Protein AF-A0A7S3KHY2-F1 (afdb_monomer_lite)

Secondary structure (DSSP, 8-state):
--HHHHHHHHHHHHHHHHHHHHHHHHHHHHHHHHHHTTTSHHHHHHHHHHHHHHHHTHHHHHHHHHHHHH---HHHHHHHHHHHHHHHHHHHHHHHT-HHHHHHHHHHHHHHHHHHHHHHHHHHHHHHHHHHHHTTSS-S--

Organism: Euplotes crassus (NCBI:txid5936)

Structure (mmCIF, N/CA/C/O backbone):
data_AF-A0A7S3KHY2-F1
#
_entry.id   AF-A0A7S3KHY2-F1
#
loop_
_atom_site.group_PDB
_atom_site.id
_atom_site.type_symbol
_atom_site.label_atom_id
_atom_site.label_alt_id
_atom_site.label_comp_id
_atom_site.label_asym_id
_atom_site.label_entity_id
_atom_site.label_seq_id
_atom_site.pdbx_PDB_ins_code
_atom_site.Cartn_x
_atom_site.Cartn_y
_atom_site.Cartn_z
_atom_site.occupancy
_atom_site.B_iso_or_equiv
_atom_site.auth_seq_id
_atom_site.auth_comp_id
_atom_site.auth_asym_id
_atom_site.auth_atom_id
_atom_site.pdbx_PDB_model_num
ATOM 1 N N . PRO A 1 1 ? 14.110 -12.759 -29.705 1.00 47.38 1 PRO A N 1
ATOM 2 C CA . PRO A 1 1 ? 14.122 -11.562 -28.817 1.00 47.38 1 PRO A CA 1
ATOM 3 C C . PRO A 1 1 ? 12.769 -10.836 -28.683 1.00 47.38 1 PRO A C 1
ATOM 5 O O . PRO A 1 1 ? 12.572 -10.138 -27.695 1.00 47.38 1 PRO A O 1
ATOM 8 N N . ILE A 1 2 ? 11.852 -10.985 -29.649 1.00 43.69 2 ILE A N 1
ATOM 9 C CA . ILE A 1 2 ? 10.534 -10.320 -29.645 1.00 43.69 2 ILE A CA 1
ATOM 10 C C . ILE A 1 2 ? 9.536 -11.046 -28.719 1.00 43.69 2 ILE A C 1
ATOM 12 O O . ILE A 1 2 ? 8.766 -10.396 -28.022 1.00 43.69 2 ILE A O 1
ATOM 16 N N . GLU A 1 3 ? 9.630 -12.374 -28.626 1.00 40.50 3 GLU A N 1
ATOM 17 C CA . GLU A 1 3 ? 8.710 -13.231 -27.857 1.00 40.50 3 GLU A CA 1
ATOM 18 C C . GLU A 1 3 ? 8.792 -13.008 -26.331 1.00 40.50 3 GLU A C 1
ATOM 20 O O . GLU A 1 3 ? 7.773 -12.795 -25.684 1.00 40.50 3 GLU A O 1
ATOM 25 N N . LYS A 1 4 ? 10.004 -12.887 -25.761 1.00 51.22 4 LYS A N 1
ATOM 26 C CA . LYS A 1 4 ? 10.204 -12.603 -24.319 1.00 51.22 4 LYS A CA 1
ATOM 27 C C . LYS A 1 4 ? 9.573 -11.286 -23.848 1.00 51.22 4 LYS A C 1
ATOM 29 O O . LYS A 1 4 ? 9.141 -11.178 -22.707 1.00 51.22 4 LYS A O 1
ATOM 34 N N . LYS A 1 5 ? 9.493 -10.280 -24.727 1.00 50.66 5 LYS A N 1
ATOM 35 C CA . LYS A 1 5 ? 8.983 -8.946 -24.374 1.00 50.66 5 LYS A CA 1
ATOM 36 C C . LYS A 1 5 ? 7.470 -8.955 -24.095 1.00 50.66 5 LYS A C 1
ATOM 38 O O . LYS A 1 5 ? 6.993 -8.093 -23.361 1.00 50.66 5 LYS A O 1
ATOM 43 N N . GLY A 1 6 ? 6.728 -9.908 -24.672 1.00 56.06 6 GLY A N 1
ATOM 44 C CA . GLY A 1 6 ? 5.284 -10.073 -24.461 1.00 56.06 6 GLY 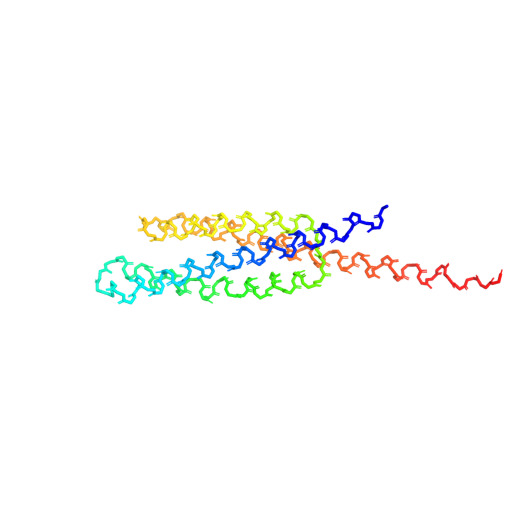A CA 1
ATOM 45 C C . GLY A 1 6 ? 4.934 -10.740 -23.126 1.00 56.06 6 GLY A C 1
ATOM 46 O O . GLY A 1 6 ? 3.994 -10.313 -22.446 1.00 56.06 6 GLY A O 1
ATOM 47 N N . ASP A 1 7 ? 5.730 -11.724 -22.711 1.00 62.28 7 ASP A N 1
ATOM 48 C CA . ASP A 1 7 ? 5.522 -12.449 -21.452 1.00 62.28 7 ASP A CA 1
ATOM 49 C C . ASP A 1 7 ? 5.851 -11.582 -20.232 1.00 62.28 7 ASP A C 1
ATOM 51 O O . ASP A 1 7 ? 5.041 -11.482 -19.303 1.00 62.28 7 ASP A O 1
ATOM 55 N N . ASP A 1 8 ? 6.971 -10.854 -20.273 1.00 65.81 8 ASP A N 1
ATOM 56 C CA . ASP A 1 8 ? 7.382 -9.935 -19.202 1.00 65.81 8 ASP A CA 1
ATOM 57 C C . ASP A 1 8 ? 6.364 -8.800 -19.010 1.00 65.81 8 ASP A C 1
ATOM 59 O O . ASP A 1 8 ? 6.039 -8.396 -17.886 1.00 65.81 8 ASP A O 1
ATOM 63 N N . ALA A 1 9 ? 5.796 -8.324 -20.123 1.00 67.19 9 ALA A N 1
ATOM 64 C CA . ALA A 1 9 ? 4.764 -7.301 -20.119 1.00 67.19 9 ALA A CA 1
ATOM 65 C C . ALA A 1 9 ? 3.485 -7.767 -19.412 1.00 67.19 9 ALA A C 1
ATOM 67 O O . ALA A 1 9 ? 2.875 -7.035 -18.627 1.00 67.19 9 ALA A O 1
ATOM 68 N N . THR A 1 10 ? 3.089 -9.007 -19.684 1.00 73.44 10 THR A N 1
ATOM 69 C CA . THR A 1 10 ? 1.900 -9.633 -19.109 1.00 73.44 10 THR A CA 1
ATOM 70 C C . THR A 1 10 ? 2.096 -9.934 -17.622 1.00 73.44 10 THR A C 1
ATOM 72 O O . THR A 1 10 ? 1.191 -9.689 -16.820 1.00 73.44 10 THR A O 1
ATOM 75 N N . ALA A 1 11 ? 3.285 -10.395 -17.228 1.00 73.44 11 ALA A N 1
ATOM 76 C CA . ALA A 1 11 ? 3.635 -10.650 -15.833 1.00 73.44 11 ALA A CA 1
ATOM 77 C C . ALA A 1 11 ? 3.601 -9.371 -14.978 1.00 73.44 11 ALA A C 1
ATOM 79 O O . ALA A 1 11 ? 2.976 -9.355 -13.914 1.00 73.44 11 ALA A O 1
ATOM 80 N N . ALA A 1 12 ? 4.187 -8.274 -15.468 1.00 72.81 12 ALA A N 1
ATOM 81 C CA . ALA A 1 12 ? 4.150 -6.977 -14.791 1.00 72.81 12 ALA A CA 1
ATOM 82 C C . ALA A 1 12 ? 2.714 -6.465 -14.607 1.00 72.81 12 ALA A C 1
ATOM 84 O O . ALA A 1 12 ? 2.347 -5.976 -13.536 1.00 72.81 12 ALA A O 1
ATOM 85 N N . LYS A 1 13 ? 1.862 -6.638 -15.626 1.00 73.62 13 LYS A N 1
ATOM 86 C CA . LYS A 1 13 ? 0.449 -6.268 -15.521 1.00 73.62 13 LYS A CA 1
ATOM 87 C C . LYS A 1 13 ? -0.270 -7.067 -14.431 1.00 73.62 13 LYS A C 1
ATOM 89 O O . LYS A 1 13 ? -0.953 -6.487 -13.588 1.00 73.62 13 LYS A O 1
ATOM 94 N N . ARG A 1 14 ? -0.069 -8.386 -14.397 1.00 81.38 14 ARG A N 1
ATOM 95 C CA . ARG A 1 14 ? -0.644 -9.252 -13.357 1.00 81.38 14 ARG A CA 1
ATOM 96 C C . ARG A 1 14 ? -0.209 -8.828 -11.955 1.00 81.38 14 ARG A C 1
ATOM 98 O O . ARG A 1 14 ? -1.056 -8.734 -11.076 1.00 81.38 14 ARG A O 1
ATOM 105 N N . ALA A 1 15 ? 1.070 -8.515 -11.753 1.00 80.88 15 ALA A N 1
ATOM 106 C CA . ALA A 1 15 ? 1.586 -8.091 -10.451 1.00 80.88 15 ALA A CA 1
ATOM 107 C C . ALA A 1 15 ? 0.890 -6.828 -9.917 1.00 80.88 15 ALA A C 1
ATOM 109 O O . ALA A 1 15 ? 0.514 -6.781 -8.748 1.00 80.88 15 ALA A O 1
ATOM 110 N N . ILE A 1 16 ? 0.652 -5.835 -10.778 1.00 78.88 16 ILE A N 1
ATOM 111 C CA . ILE A 1 16 ? -0.050 -4.605 -10.390 1.00 78.88 16 ILE A CA 1
ATOM 112 C C . ILE A 1 16 ? -1.497 -4.904 -9.995 1.00 78.88 16 ILE A C 1
ATOM 114 O O . ILE A 1 16 ? -1.946 -4.438 -8.953 1.00 78.88 16 ILE A O 1
ATOM 118 N N . ILE A 1 17 ? -2.212 -5.717 -10.781 1.00 82.88 17 ILE A N 1
ATOM 119 C CA . ILE A 1 17 ? -3.589 -6.126 -10.459 1.00 82.88 17 ILE A CA 1
ATOM 120 C C . ILE A 1 17 ? -3.633 -6.815 -9.094 1.00 82.88 17 ILE A C 1
ATOM 122 O O . ILE A 1 17 ? -4.471 -6.479 -8.261 1.00 82.88 17 ILE A O 1
ATOM 126 N N . VAL A 1 18 ? -2.707 -7.745 -8.853 1.00 86.69 18 VAL A N 1
ATOM 127 C CA . VAL A 1 18 ? -2.617 -8.488 -7.594 1.00 86.69 18 VAL A CA 1
ATOM 128 C C . VAL A 1 18 ? -2.371 -7.542 -6.419 1.00 86.69 18 VAL A C 1
ATOM 130 O O . VAL A 1 18 ? -3.088 -7.607 -5.423 1.00 86.69 18 VAL A O 1
ATOM 133 N N . VAL A 1 19 ? -1.414 -6.622 -6.535 1.00 85.50 19 VAL A N 1
ATOM 134 C CA . VAL A 1 19 ? -1.098 -5.664 -5.465 1.00 85.50 19 VAL A CA 1
ATOM 135 C C . VAL A 1 19 ? -2.283 -4.742 -5.176 1.00 85.50 19 VAL A C 1
ATOM 137 O O . VAL A 1 19 ? -2.663 -4.582 -4.014 1.00 85.50 19 VAL A O 1
ATOM 140 N N . THR A 1 20 ? -2.921 -4.205 -6.219 1.00 83.25 20 THR A N 1
ATOM 141 C CA . THR A 1 20 ? -4.126 -3.377 -6.091 1.00 83.25 20 THR A CA 1
ATOM 142 C C . THR A 1 20 ? -5.255 -4.124 -5.398 1.00 83.25 20 THR A C 1
ATOM 144 O O . THR A 1 20 ? -5.886 -3.594 -4.484 1.00 83.25 20 THR A O 1
ATOM 147 N N . PHE A 1 21 ? -5.476 -5.378 -5.785 1.00 88.50 21 PHE A N 1
ATOM 148 C CA . PHE A 1 21 ? -6.498 -6.225 -5.191 1.00 88.50 21 PHE A CA 1
ATOM 149 C C . PHE A 1 21 ? -6.244 -6.472 -3.698 1.00 88.50 21 PHE A C 1
ATOM 151 O O . PHE A 1 21 ? -7.151 -6.296 -2.886 1.00 88.50 21 PHE A O 1
ATOM 158 N N . PHE A 1 22 ? -5.013 -6.802 -3.301 1.00 90.19 22 PHE A N 1
ATOM 159 C CA . PHE A 1 22 ? -4.691 -7.035 -1.889 1.00 90.19 22 PHE A CA 1
ATOM 160 C C . PHE A 1 22 ? -4.832 -5.783 -1.025 1.00 90.19 22 PHE A C 1
ATOM 162 O O . PHE A 1 22 ? -5.377 -5.842 0.076 1.00 90.19 22 PHE A O 1
ATOM 169 N N . MET A 1 23 ? -4.387 -4.633 -1.518 1.00 87.81 23 MET A N 1
ATOM 170 C CA . MET A 1 23 ? -4.584 -3.367 -0.815 1.00 87.81 23 MET A CA 1
ATOM 171 C C . MET A 1 23 ? -6.066 -3.008 -0.674 1.00 87.81 23 MET A C 1
ATOM 173 O O . MET A 1 23 ? -6.475 -2.540 0.390 1.00 87.81 23 MET A O 1
ATOM 177 N N . PHE A 1 24 ? -6.872 -3.270 -1.710 1.00 88.44 24 PHE A N 1
ATOM 178 C CA . PHE A 1 24 ? -8.321 -3.110 -1.648 1.00 88.44 24 PHE A CA 1
ATOM 179 C C . PHE A 1 24 ? -8.941 -4.027 -0.587 1.00 88.44 24 PHE A C 1
ATOM 181 O O . PHE A 1 24 ? -9.724 -3.556 0.234 1.00 88.44 24 PHE A O 1
ATOM 188 N N . LEU A 1 25 ? -8.539 -5.302 -0.523 1.00 92.69 25 LEU A N 1
ATOM 189 C CA . LEU A 1 25 ? -9.002 -6.223 0.521 1.00 92.69 25 LEU A CA 1
ATOM 190 C C . LEU A 1 25 ? -8.666 -5.724 1.932 1.00 92.69 25 LEU A C 1
ATOM 192 O O . LEU A 1 25 ? -9.523 -5.762 2.813 1.00 92.69 25 LEU A O 1
ATOM 196 N N . ILE A 1 26 ? -7.451 -5.212 2.150 1.00 91.50 26 ILE A N 1
ATOM 197 C CA . ILE A 1 26 ? -7.043 -4.640 3.444 1.00 91.50 26 ILE A CA 1
ATOM 198 C C . ILE A 1 26 ? -7.901 -3.418 3.793 1.00 91.50 26 ILE A C 1
ATOM 200 O O . ILE A 1 26 ? -8.334 -3.271 4.938 1.00 91.50 26 ILE A O 1
ATOM 204 N N . TYR A 1 27 ? -8.175 -2.552 2.815 1.00 90.19 27 TYR A N 1
ATOM 205 C CA . TYR A 1 27 ? -9.040 -1.392 3.010 1.00 90.19 27 TYR A CA 1
ATOM 206 C C . TYR A 1 27 ? -10.470 -1.808 3.378 1.00 90.19 27 TYR A C 1
ATOM 208 O O . TYR A 1 27 ? -11.010 -1.326 4.373 1.00 90.19 27 TYR A O 1
ATOM 216 N N . VAL A 1 28 ? -11.065 -2.750 2.640 1.00 92.19 28 VAL A N 1
ATOM 217 C CA . VAL A 1 28 ? -12.411 -3.273 2.927 1.00 92.19 28 VAL A CA 1
ATOM 218 C C . VAL A 1 28 ? -12.463 -3.923 4.308 1.00 92.19 28 VAL A C 1
ATOM 220 O O . VAL A 1 28 ? -13.392 -3.661 5.070 1.00 92.19 28 VAL A O 1
ATOM 223 N N . ALA A 1 29 ? -11.450 -4.706 4.684 1.00 92.56 29 ALA A N 1
ATOM 224 C CA . ALA A 1 29 ? -11.363 -5.288 6.020 1.00 92.56 29 ALA A CA 1
ATOM 225 C C . ALA A 1 29 ? -11.343 -4.205 7.113 1.00 92.56 29 ALA A C 1
ATOM 227 O O . ALA A 1 29 ? -12.050 -4.326 8.115 1.00 92.56 29 ALA A O 1
ATOM 228 N N . ALA A 1 30 ? -10.597 -3.114 6.908 1.00 91.19 30 ALA A N 1
ATOM 229 C CA . ALA A 1 30 ? -10.591 -1.979 7.828 1.00 91.19 30 ALA A CA 1
ATOM 230 C C . ALA A 1 30 ? -11.952 -1.263 7.892 1.00 91.19 30 ALA A C 1
ATOM 232 O O . ALA A 1 30 ? -12.386 -0.906 8.986 1.00 91.19 30 ALA A O 1
ATOM 233 N N . VAL A 1 31 ? -12.654 -1.108 6.763 1.00 92.81 31 VAL A N 1
ATOM 234 C CA . VAL A 1 31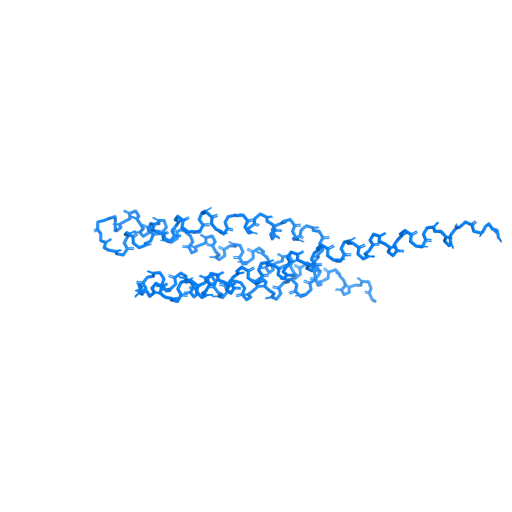 ? -14.017 -0.542 6.704 1.00 92.81 31 VAL A CA 1
ATOM 235 C C . VAL A 1 31 ? -14.990 -1.380 7.522 1.00 92.81 31 VAL A C 1
ATOM 237 O O . VAL A 1 31 ? -15.687 -0.853 8.391 1.00 92.81 31 VAL A O 1
ATOM 240 N N . VAL A 1 32 ? -15.006 -2.694 7.289 1.00 94.12 32 VAL A N 1
ATOM 241 C CA . VAL A 1 32 ? -15.868 -3.627 8.022 1.00 94.12 32 VAL A CA 1
ATOM 242 C C . VAL A 1 32 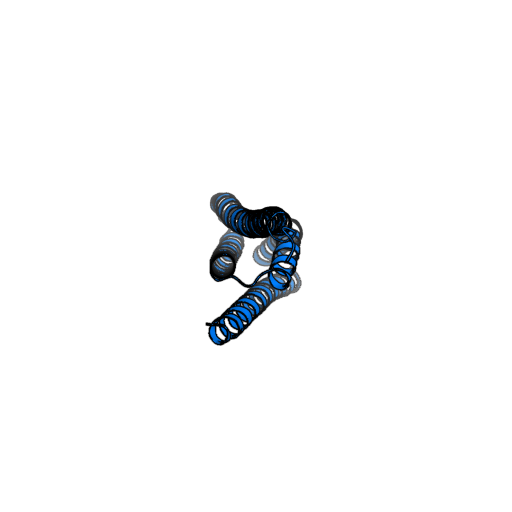? -15.553 -3.574 9.514 1.00 94.12 32 VAL A C 1
ATOM 244 O O . VAL A 1 32 ? -16.464 -3.469 10.335 1.00 94.12 32 VAL A O 1
ATOM 247 N N . LEU A 1 33 ? -14.271 -3.572 9.888 1.00 92.56 33 LEU A N 1
ATOM 248 C CA . LEU A 1 33 ? -13.866 -3.519 11.289 1.00 92.56 33 LEU A CA 1
ATOM 249 C C . LEU A 1 33 ? -14.248 -2.188 11.957 1.00 92.56 33 LEU A C 1
ATOM 251 O O . LEU A 1 33 ? -14.732 -2.189 13.088 1.00 92.56 33 LEU A O 1
ATOM 255 N N . ALA A 1 34 ? -14.085 -1.062 11.260 1.00 91.81 34 ALA A N 1
ATOM 256 C CA . ALA A 1 34 ? -14.507 0.250 11.741 1.00 91.81 34 ALA A CA 1
ATOM 257 C C . ALA A 1 34 ? -16.028 0.326 11.948 1.00 91.81 34 ALA A C 1
ATOM 259 O O . ALA A 1 34 ? -16.482 0.945 12.911 1.00 91.81 34 ALA A O 1
ATOM 260 N N . TYR A 1 35 ? -16.807 -0.326 11.082 1.00 93.56 35 TYR A N 1
ATOM 261 C CA . TYR A 1 35 ? -18.265 -0.365 11.175 1.00 93.56 35 TYR A CA 1
ATOM 262 C C . TYR A 1 35 ? -18.752 -1.273 12.314 1.00 93.56 35 TYR A C 1
ATOM 264 O O . TYR A 1 35 ? -19.493 -0.833 13.193 1.00 93.56 35 TYR A O 1
ATOM 272 N N . VAL A 1 36 ? -18.286 -2.527 12.350 1.00 94.88 36 VAL A N 1
ATOM 273 C CA . VAL A 1 36 ? -18.723 -3.537 13.331 1.00 94.88 36 VAL A CA 1
ATOM 274 C C . VAL A 1 36 ? -18.245 -3.197 14.745 1.00 94.88 36 VAL A C 1
ATOM 276 O O . VAL A 1 36 ? -18.946 -3.453 15.722 1.00 94.88 36 VAL A O 1
ATOM 279 N N . LYS A 1 37 ? -17.051 -2.609 14.883 1.00 92.25 37 LYS A N 1
ATOM 280 C CA . LYS A 1 37 ? -16.427 -2.299 16.179 1.00 92.25 37 LYS A CA 1
ATOM 281 C C . LYS A 1 37 ? -16.374 -0.796 16.464 1.00 92.25 37 LYS A C 1
ATOM 283 O O . LYS A 1 37 ? -15.441 -0.346 17.124 1.00 92.25 37 LYS A O 1
ATOM 288 N N . LYS A 1 38 ? -17.378 -0.032 16.015 1.00 86.12 38 LYS A N 1
ATOM 289 C CA . LYS A 1 38 ? -17.434 1.445 16.087 1.00 86.12 38 LYS A CA 1
ATOM 290 C C . LYS A 1 38 ? -17.069 2.060 17.449 1.00 86.12 38 LYS A C 1
ATOM 292 O O . LYS A 1 38 ? -16.436 3.111 17.489 1.00 86.12 38 LYS A O 1
ATOM 297 N N . GLU A 1 39 ? -17.440 1.408 18.549 1.00 87.50 39 GLU A N 1
ATOM 298 C CA . GLU A 1 39 ? -17.237 1.929 19.912 1.00 87.50 39 GLU A CA 1
ATOM 299 C C . GLU A 1 39 ? -15.922 1.450 20.535 1.00 87.50 39 GLU A C 1
ATOM 301 O O . GLU A 1 39 ? -15.360 2.103 21.414 1.00 87.50 39 GLU A O 1
ATOM 306 N N . ALA A 1 40 ? -15.388 0.330 20.043 1.00 90.69 40 ALA A N 1
ATOM 307 C CA . ALA A 1 40 ? -14.143 -0.226 20.537 1.00 90.69 40 ALA A CA 1
ATOM 308 C C . ALA A 1 40 ? -12.939 0.551 19.991 1.00 90.69 40 ALA A C 1
ATOM 310 O O . ALA A 1 40 ? -12.927 1.022 18.850 1.00 90.69 40 ALA A O 1
ATOM 311 N N . GLU A 1 41 ? -11.863 0.600 20.777 1.00 88.38 41 GLU A N 1
ATOM 312 C CA . GLU A 1 41 ? -10.606 1.248 20.380 1.00 88.38 41 GLU A CA 1
ATOM 313 C C . GLU A 1 41 ? -10.065 0.727 19.043 1.00 88.38 41 GLU A C 1
ATOM 315 O O . GLU A 1 41 ? -9.528 1.493 18.241 1.00 88.38 41 GLU A O 1
ATOM 320 N N . ILE A 1 42 ? -10.265 -0.560 18.754 1.00 88.31 42 ILE A N 1
ATOM 321 C CA . ILE A 1 42 ? -9.833 -1.160 17.492 1.00 88.31 42 ILE A CA 1
ATOM 322 C C . ILE A 1 42 ? -10.600 -0.602 16.280 1.00 88.31 42 ILE A C 1
ATOM 324 O O . ILE A 1 42 ? -9.992 -0.365 15.238 1.00 88.31 42 ILE A O 1
ATOM 328 N N . GLY A 1 43 ? -11.897 -0.299 16.419 1.00 88.56 43 GLY A N 1
ATOM 329 C CA . GLY A 1 43 ? -12.689 0.328 15.357 1.00 88.56 43 GLY A CA 1
ATOM 330 C C . GLY A 1 43 ? -12.308 1.791 15.145 1.00 88.56 43 GLY A C 1
ATOM 331 O O . GLY A 1 43 ? -12.182 2.239 14.006 1.00 88.56 43 GLY A O 1
ATOM 332 N N . LYS A 1 44 ? -11.995 2.525 16.223 1.00 89.94 44 LYS A N 1
ATOM 333 C CA . LYS A 1 44 ? -11.435 3.887 16.125 1.00 89.94 44 LYS A CA 1
ATOM 334 C C . LYS A 1 44 ? -10.072 3.898 15.421 1.00 89.94 44 LYS A C 1
ATOM 336 O O . LYS A 1 44 ? -9.770 4.834 14.680 1.00 89.94 44 LYS A O 1
ATOM 341 N N . ARG A 1 45 ? -9.230 2.881 15.648 1.00 89.88 45 ARG A N 1
ATOM 342 C CA . ARG A 1 45 ? -7.946 2.710 14.938 1.00 89.88 45 ARG A CA 1
ATOM 343 C C . ARG A 1 45 ? -8.162 2.395 13.461 1.00 89.88 45 ARG A C 1
ATOM 345 O O . ARG A 1 45 ? -7.551 3.055 12.628 1.00 89.88 45 ARG A O 1
ATOM 352 N N . ALA A 1 46 ? -9.076 1.482 13.138 1.00 90.69 46 ALA A N 1
ATOM 353 C CA . ALA A 1 46 ? -9.429 1.175 11.754 1.00 90.69 46 ALA A CA 1
ATOM 354 C C . ALA A 1 46 ? -9.952 2.407 11.003 1.00 90.69 46 ALA A C 1
ATOM 356 O O . ALA A 1 46 ? -9.504 2.679 9.895 1.00 90.69 46 ALA A O 1
ATOM 357 N N . LYS A 1 47 ? -10.810 3.220 11.634 1.00 90.50 47 LYS A N 1
ATOM 358 C CA . LYS A 1 47 ? -11.299 4.477 11.046 1.00 90.50 47 LYS A CA 1
ATOM 359 C C . LYS A 1 47 ? -10.168 5.474 10.762 1.00 90.50 47 LYS A C 1
ATOM 361 O O . LYS A 1 47 ? -10.164 6.120 9.719 1.00 90.50 47 LYS A O 1
ATOM 366 N N . ARG A 1 48 ? -9.186 5.588 11.666 1.00 89.44 48 ARG A N 1
ATOM 367 C CA . ARG A 1 48 ? -7.991 6.422 11.444 1.00 89.44 48 ARG A CA 1
ATOM 368 C C . ARG A 1 48 ? -7.133 5.899 10.293 1.00 89.44 48 ARG A C 1
ATOM 370 O O . ARG A 1 48 ? -6.727 6.695 9.457 1.00 89.44 48 ARG A O 1
ATOM 377 N N . PHE A 1 49 ? -6.916 4.587 10.227 1.00 90.94 49 PHE A N 1
ATOM 378 C CA . PHE A 1 49 ? -6.208 3.952 9.117 1.00 90.94 49 PHE A CA 1
ATOM 379 C C . PHE A 1 49 ? -6.919 4.191 7.777 1.00 90.94 49 PHE A C 1
ATOM 381 O O . PHE A 1 49 ? -6.277 4.595 6.818 1.00 90.94 49 PHE A O 1
ATOM 388 N N . MET A 1 50 ? -8.246 4.033 7.714 1.00 90.75 50 MET A N 1
ATOM 389 C CA . MET A 1 50 ? -9.021 4.310 6.497 1.00 90.75 50 MET A CA 1
ATOM 390 C C . MET A 1 50 ? -8.830 5.739 5.993 1.00 90.75 50 MET A C 1
ATOM 392 O O . MET A 1 50 ? -8.646 5.941 4.795 1.00 90.75 50 MET A O 1
ATOM 396 N N . ASN A 1 51 ? -8.877 6.721 6.898 1.00 88.31 51 ASN A N 1
ATOM 397 C CA . ASN A 1 51 ? -8.628 8.111 6.536 1.00 88.31 51 ASN A CA 1
ATOM 398 C C . ASN A 1 51 ? -7.197 8.282 6.016 1.00 88.31 51 ASN A C 1
ATOM 400 O O . ASN A 1 51 ? -7.003 8.910 4.981 1.00 88.31 51 ASN A O 1
ATOM 404 N N . ASP A 1 52 ? -6.207 7.691 6.688 1.00 87.00 52 ASP A N 1
ATOM 405 C CA . ASP A 1 52 ? -4.809 7.757 6.258 1.00 87.00 52 ASP A CA 1
ATOM 406 C C . ASP A 1 52 ? -4.623 7.233 4.826 1.00 87.00 52 ASP A C 1
ATOM 408 O O . ASP A 1 52 ? -4.080 7.934 3.974 1.00 87.00 52 ASP A O 1
ATOM 412 N N . VAL A 1 53 ? -5.190 6.060 4.531 1.00 87.00 53 VAL A N 1
ATOM 413 C CA . VAL A 1 53 ? -5.172 5.442 3.197 1.00 87.00 53 VAL A CA 1
ATOM 414 C C . VAL A 1 53 ? -5.890 6.318 2.165 1.00 87.00 53 VAL A C 1
ATOM 416 O O . VAL A 1 53 ? -5.361 6.544 1.076 1.00 87.00 53 VAL A O 1
ATOM 419 N N . ALA A 1 54 ? -7.068 6.854 2.497 1.00 81.56 54 ALA A N 1
ATOM 420 C CA . ALA A 1 54 ? -7.854 7.680 1.579 1.00 81.56 54 ALA A CA 1
ATOM 421 C C . ALA A 1 54 ? -7.138 8.984 1.190 1.00 81.56 54 ALA A C 1
ATOM 423 O O . ALA A 1 54 ? -7.201 9.395 0.034 1.00 81.56 54 ALA A O 1
ATOM 424 N N . TYR A 1 55 ? -6.433 9.620 2.129 1.00 77.25 55 TYR A N 1
ATOM 425 C CA . TYR A 1 55 ? -5.709 10.862 1.852 1.00 77.25 55 TYR A CA 1
ATOM 426 C C . TYR A 1 55 ? -4.324 10.631 1.239 1.00 77.25 55 TYR A C 1
ATOM 428 O O . TYR A 1 55 ? -3.881 11.446 0.433 1.00 77.25 55 TYR A O 1
ATOM 436 N N . ARG A 1 56 ? -3.621 9.556 1.619 1.00 75.00 56 ARG A N 1
ATOM 437 C CA . ARG A 1 56 ? -2.192 9.384 1.296 1.00 75.00 56 ARG A CA 1
ATOM 438 C C . ARG A 1 56 ? -1.919 8.352 0.209 1.00 75.00 56 ARG A C 1
ATOM 440 O O . ARG A 1 56 ? -1.004 8.547 -0.584 1.00 75.00 56 ARG A O 1
ATOM 447 N N . ASP A 1 57 ? -2.712 7.287 0.133 1.00 74.56 57 ASP A N 1
ATOM 448 C CA . ASP A 1 57 ? -2.451 6.164 -0.777 1.00 74.56 57 ASP A CA 1
ATOM 449 C C . ASP A 1 57 ? -3.367 6.157 -2.011 1.00 74.56 57 ASP A C 1
ATOM 451 O O . ASP A 1 57 ? -3.025 5.560 -3.031 1.00 74.56 57 ASP A O 1
ATOM 455 N N . LEU A 1 58 ? -4.500 6.866 -1.977 1.00 67.44 58 LEU A N 1
ATOM 456 C CA . LEU A 1 58 ? -5.425 6.952 -3.116 1.00 67.44 58 LEU A CA 1
ATOM 457 C C . LEU A 1 58 ? -4.786 7.655 -4.329 1.00 67.44 58 LEU A C 1
ATOM 459 O O . LEU A 1 58 ? -4.947 7.227 -5.472 1.00 67.44 58 LEU A O 1
ATOM 463 N N . PHE A 1 59 ? -3.988 8.694 -4.069 1.00 64.00 59 PHE A N 1
ATOM 464 C CA . PHE A 1 59 ? -3.205 9.387 -5.095 1.00 64.00 59 PHE A CA 1
ATOM 465 C C . PHE A 1 59 ? -2.118 8.476 -5.685 1.00 64.00 59 PHE A C 1
ATOM 467 O O . PHE A 1 59 ? -1.909 8.456 -6.897 1.00 64.00 59 PHE A O 1
ATOM 474 N N . PHE A 1 60 ? -1.471 7.663 -4.847 1.00 66.19 60 PHE A N 1
ATOM 475 C CA . PHE A 1 60 ? -0.473 6.692 -5.291 1.00 66.19 60 PHE A CA 1
ATOM 476 C C . PHE A 1 60 ? -1.072 5.628 -6.215 1.00 66.19 60 PHE A C 1
ATOM 478 O O . PHE A 1 60 ? -0.507 5.320 -7.265 1.00 66.19 60 PHE A O 1
ATOM 485 N N . PHE A 1 61 ? -2.251 5.123 -5.861 1.00 65.00 61 PHE A N 1
ATOM 486 C CA . PHE A 1 61 ? -2.969 4.127 -6.645 1.00 65.00 61 PHE A CA 1
ATOM 487 C C . PHE A 1 61 ? -3.234 4.555 -8.081 1.00 65.00 61 PHE A C 1
ATOM 489 O O . PHE A 1 61 ? -3.055 3.779 -9.023 1.00 65.00 61 PHE A O 1
ATOM 496 N N . MET A 1 62 ? -3.634 5.810 -8.247 1.00 66.69 62 MET A N 1
ATOM 497 C CA . MET A 1 62 ? -3.900 6.400 -9.549 1.00 66.69 62 MET A CA 1
ATOM 498 C C . MET A 1 62 ? -2.617 6.508 -10.388 1.00 66.69 62 MET A C 1
ATOM 500 O O . MET A 1 62 ? -2.612 6.096 -11.547 1.00 66.69 62 MET A O 1
ATOM 504 N N . PHE A 1 63 ? -1.500 6.952 -9.801 1.00 65.75 63 PHE A N 1
ATOM 505 C CA . PHE A 1 63 ? -0.214 7.040 -10.507 1.00 65.75 63 PHE A CA 1
ATOM 506 C C . PHE A 1 63 ? 0.364 5.672 -10.892 1.00 65.75 63 PHE A C 1
ATOM 508 O O . PHE A 1 63 ? 0.856 5.507 -12.010 1.00 65.75 63 PHE A O 1
ATOM 515 N N . VAL A 1 64 ? 0.257 4.668 -10.020 1.00 64.19 64 VAL A N 1
ATOM 516 C CA . VAL A 1 64 ? 0.665 3.286 -10.331 1.00 64.19 64 VAL A CA 1
ATOM 517 C C . VAL A 1 64 ? -0.207 2.671 -11.426 1.00 64.19 64 VAL A C 1
ATOM 519 O O . VAL A 1 64 ? 0.290 1.960 -12.299 1.00 64.19 64 VAL A O 1
ATOM 522 N N . SER A 1 65 ? -1.502 2.977 -11.435 1.00 62.72 65 SER A N 1
ATOM 523 C CA . SER A 1 65 ? -2.412 2.509 -12.486 1.00 62.72 65 SER A CA 1
ATOM 524 C C . SER A 1 65 ? -2.107 3.158 -13.842 1.00 62.72 65 SER A C 1
ATOM 526 O O . SER A 1 65 ? -2.211 2.506 -14.876 1.00 62.72 65 SER A O 1
ATOM 528 N N . ILE A 1 66 ? -1.645 4.412 -13.860 1.00 63.06 66 ILE A N 1
ATOM 529 C CA . ILE A 1 66 ? -1.157 5.068 -15.084 1.00 63.06 66 ILE A CA 1
ATOM 530 C C . ILE A 1 66 ? 0.178 4.445 -15.539 1.00 63.06 66 ILE A C 1
ATOM 532 O O . ILE A 1 66 ? 0.378 4.205 -16.733 1.00 63.06 66 ILE A O 1
ATOM 536 N N . ALA A 1 67 ? 1.065 4.098 -14.600 1.00 57.03 67 ALA A N 1
ATOM 537 C CA . ALA A 1 67 ? 2.320 3.392 -14.874 1.00 57.03 67 ALA A CA 1
ATOM 538 C C . ALA A 1 67 ? 2.111 2.043 -15.583 1.00 57.03 67 ALA A C 1
ATOM 540 O O . ALA A 1 67 ? 2.826 1.712 -16.530 1.00 57.03 67 ALA A O 1
ATOM 541 N N . HIS A 1 68 ? 1.093 1.297 -15.148 1.00 55.78 68 HIS A N 1
ATOM 542 C CA . HIS A 1 68 ? 0.681 -0.000 -15.690 1.00 55.78 68 HIS A CA 1
ATOM 543 C C . HIS A 1 68 ? 0.3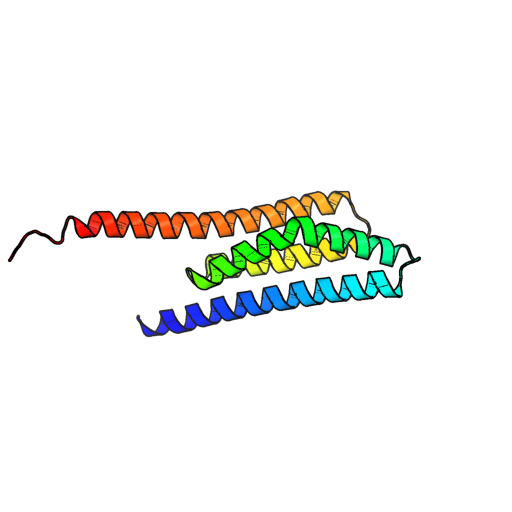38 0.035 -17.186 1.00 55.78 68 HIS A C 1
ATOM 545 O O . HIS A 1 68 ? 0.564 -0.937 -17.910 1.00 55.78 68 HIS A O 1
ATOM 551 N N . ILE A 1 69 ? -0.215 1.155 -17.651 1.00 57.84 69 ILE A N 1
ATOM 552 C CA . ILE A 1 69 ? -0.618 1.348 -19.047 1.00 57.84 69 ILE A CA 1
ATOM 553 C C . ILE A 1 69 ? 0.593 1.740 -19.902 1.00 57.84 69 ILE A C 1
ATOM 555 O O . ILE A 1 69 ? 0.667 1.389 -21.078 1.00 57.84 69 ILE A O 1
ATOM 559 N N . ALA A 1 70 ? 1.553 2.459 -19.315 1.00 59.53 70 ALA A N 1
ATOM 560 C CA . ALA A 1 70 ? 2.602 3.131 -20.060 1.00 59.53 70 ALA A CA 1
ATOM 561 C C . ALA A 1 70 ? 3.794 2.234 -20.420 1.00 59.53 70 ALA A C 1
ATOM 563 O O . ALA A 1 70 ? 4.217 2.281 -21.575 1.00 59.53 70 ALA A O 1
ATOM 564 N N . VAL A 1 71 ? 4.363 1.471 -19.472 1.00 58.03 71 VAL A N 1
ATOM 565 C CA . VAL A 1 71 ? 5.538 0.615 -19.732 1.00 58.03 71 VAL A CA 1
ATOM 566 C C . VAL A 1 71 ? 5.642 -0.515 -18.693 1.00 58.03 71 VAL A C 1
ATOM 568 O O . VAL A 1 71 ? 5.951 -0.253 -17.529 1.00 58.03 71 VAL A O 1
ATOM 571 N N . PRO A 1 72 ? 5.459 -1.789 -19.070 1.00 58.06 72 PRO A N 1
ATOM 572 C CA . PRO A 1 72 ? 5.671 -2.886 -18.142 1.00 58.06 72 PRO A CA 1
ATOM 573 C C . PRO A 1 72 ? 7.166 -3.232 -18.072 1.00 58.06 72 PRO A C 1
ATOM 575 O O . PRO A 1 72 ? 7.704 -3.926 -18.933 1.00 58.06 72 PRO A O 1
ATOM 578 N N . LYS A 1 73 ? 7.854 -2.715 -17.050 1.00 66.56 73 LYS A N 1
ATOM 579 C CA . LYS A 1 73 ? 9.248 -3.065 -16.733 1.00 66.56 73 LYS A CA 1
ATOM 580 C C . LYS A 1 73 ? 9.331 -3.841 -15.418 1.00 66.56 73 LYS A C 1
ATOM 582 O O . LYS A 1 73 ? 8.523 -3.650 -14.504 1.00 66.56 73 LYS A O 1
ATOM 587 N N . ALA A 1 74 ? 10.358 -4.681 -15.299 1.00 70.81 74 ALA A N 1
ATOM 588 C CA . ALA A 1 74 ? 10.598 -5.490 -14.105 1.00 70.81 74 ALA A CA 1
ATOM 589 C C . ALA A 1 74 ? 10.865 -4.636 -12.849 1.00 70.81 74 ALA A C 1
ATOM 591 O O . ALA A 1 74 ? 10.341 -4.936 -11.780 1.00 70.81 74 ALA A O 1
ATOM 592 N N . PHE A 1 75 ? 11.617 -3.536 -12.970 1.00 75.00 75 PHE A N 1
ATOM 593 C CA . PHE A 1 75 ? 12.003 -2.718 -11.814 1.00 75.00 75 PHE A CA 1
ATOM 594 C C . PHE A 1 75 ? 10.816 -2.013 -11.116 1.00 75.00 75 PHE A C 1
ATOM 596 O O . PHE A 1 75 ? 10.644 -2.230 -9.915 1.00 75.00 75 PHE A O 1
ATOM 603 N N . PRO A 1 76 ? 9.922 -1.273 -11.815 1.00 74.75 76 PRO A N 1
ATOM 604 C CA . PRO A 1 76 ? 8.700 -0.739 -11.202 1.00 74.75 76 PRO A CA 1
ATOM 605 C C . PRO A 1 76 ? 7.817 -1.827 -10.584 1.00 74.75 76 PRO A C 1
ATOM 607 O O . PRO A 1 76 ? 7.235 -1.623 -9.523 1.00 74.75 76 PRO A O 1
ATOM 610 N N . THR A 1 77 ? 7.765 -3.007 -11.2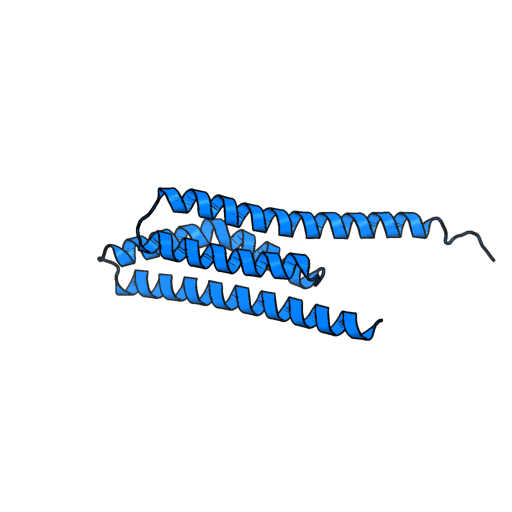08 1.00 77.88 77 THR A N 1
ATOM 611 C CA . THR A 1 77 ? 6.997 -4.150 -10.695 1.00 77.88 77 THR A CA 1
ATOM 612 C C . THR A 1 77 ? 7.510 -4.608 -9.328 1.00 77.88 77 THR A C 1
ATOM 614 O O . THR A 1 77 ? 6.721 -4.813 -8.408 1.00 77.88 77 THR A O 1
ATOM 617 N N . ILE A 1 78 ? 8.830 -4.718 -9.160 1.00 82.81 78 ILE A N 1
ATOM 618 C CA . ILE A 1 78 ? 9.455 -5.078 -7.879 1.00 82.81 78 ILE A CA 1
ATOM 619 C C . ILE A 1 78 ? 9.191 -3.996 -6.819 1.00 82.81 78 ILE A C 1
ATOM 621 O O . ILE A 1 78 ? 8.857 -4.316 -5.679 1.00 82.81 78 ILE A O 1
ATOM 625 N N . MET A 1 79 ? 9.282 -2.715 -7.187 1.00 84.56 79 MET A N 1
ATOM 626 C CA . MET A 1 79 ? 9.004 -1.609 -6.260 1.00 84.56 79 MET A CA 1
ATOM 627 C C . MET A 1 79 ? 7.557 -1.618 -5.754 1.00 84.56 79 MET A C 1
ATOM 629 O O . MET A 1 79 ? 7.312 -1.333 -4.584 1.00 84.56 79 MET A O 1
ATOM 633 N N . ILE A 1 80 ? 6.599 -2.003 -6.600 1.00 82.38 80 ILE A N 1
ATOM 634 C CA . ILE A 1 80 ? 5.187 -2.130 -6.216 1.00 82.38 80 ILE A CA 1
ATOM 635 C C . ILE A 1 80 ? 4.985 -3.277 -5.209 1.00 82.38 80 ILE A C 1
ATOM 637 O O . ILE A 1 80 ? 4.211 -3.128 -4.263 1.00 82.38 80 ILE A O 1
ATOM 641 N N . TRP A 1 81 ? 5.725 -4.384 -5.333 1.00 85.81 81 TRP A N 1
ATOM 642 C CA . TRP A 1 81 ? 5.721 -5.449 -4.320 1.00 85.81 81 TRP A CA 1
ATOM 643 C C . TRP A 1 81 ? 6.289 -4.986 -2.977 1.00 85.81 81 TRP A C 1
ATOM 645 O O . TRP A 1 81 ? 5.681 -5.237 -1.935 1.00 85.81 81 TRP A O 1
ATOM 655 N N . PHE A 1 82 ? 7.413 -4.266 -2.981 1.00 89.19 82 PHE A N 1
ATOM 656 C CA . PHE A 1 82 ? 7.957 -3.687 -1.749 1.00 89.19 82 PHE A CA 1
ATOM 657 C C . PHE A 1 82 ? 7.006 -2.673 -1.120 1.00 89.19 82 PHE A C 1
ATOM 659 O O . PHE A 1 82 ? 6.852 -2.642 0.102 1.00 89.19 82 PHE A O 1
ATOM 666 N N . TYR A 1 83 ? 6.312 -1.894 -1.947 1.00 87.50 83 TYR A N 1
ATOM 667 C CA . TYR A 1 83 ? 5.273 -0.998 -1.476 1.00 87.50 83 TYR A CA 1
ATOM 668 C C . TYR A 1 83 ? 4.114 -1.765 -0.818 1.00 87.50 83 TYR A C 1
ATOM 670 O O . TYR A 1 83 ? 3.686 -1.372 0.266 1.00 87.50 83 TYR A O 1
ATOM 678 N N . LEU A 1 84 ? 3.642 -2.881 -1.395 1.00 88.88 84 LEU A N 1
ATOM 679 C CA . LEU A 1 84 ? 2.606 -3.721 -0.774 1.00 88.88 84 LEU A CA 1
ATOM 680 C C . LEU A 1 84 ? 3.045 -4.232 0.604 1.00 88.88 84 LEU A C 1
ATOM 682 O O . LEU A 1 84 ? 2.278 -4.157 1.562 1.00 88.88 84 LEU A O 1
ATOM 686 N N . ILE A 1 85 ? 4.284 -4.714 0.721 1.00 92.50 85 ILE A N 1
ATOM 687 C CA . ILE A 1 85 ? 4.843 -5.169 2.001 1.00 92.50 85 ILE A CA 1
ATOM 688 C C . ILE A 1 85 ? 4.856 -4.011 3.005 1.00 92.50 85 ILE A C 1
ATOM 690 O O . ILE A 1 85 ? 4.357 -4.155 4.122 1.00 92.50 85 ILE A O 1
ATOM 694 N N . ALA A 1 86 ? 5.358 -2.841 2.604 1.00 91.69 86 ALA A N 1
ATOM 695 C CA . ALA A 1 86 ? 5.384 -1.656 3.456 1.00 91.69 86 ALA A CA 1
ATOM 696 C C . ALA A 1 86 ? 3.971 -1.204 3.866 1.00 91.69 86 ALA A C 1
ATOM 698 O O . ALA A 1 86 ? 3.765 -0.790 5.005 1.00 91.69 86 ALA A O 1
ATOM 699 N N . TYR A 1 87 ? 2.985 -1.331 2.975 1.00 90.50 87 TYR A N 1
ATOM 700 C CA . TYR A 1 87 ? 1.579 -1.045 3.249 1.00 90.50 87 TYR A CA 1
ATOM 701 C C . TYR A 1 87 ? 0.983 -2.008 4.284 1.00 90.50 87 TYR A C 1
ATOM 703 O O . TYR A 1 87 ? 0.333 -1.560 5.228 1.00 90.50 87 TYR A O 1
ATOM 711 N N . ILE A 1 88 ? 1.254 -3.312 4.168 1.00 92.44 88 ILE A N 1
ATOM 712 C CA . ILE A 1 88 ? 0.825 -4.317 5.154 1.00 92.44 88 ILE A CA 1
ATOM 713 C C . ILE A 1 88 ? 1.448 -4.018 6.522 1.00 92.44 88 ILE A C 1
ATOM 715 O O . ILE A 1 88 ? 0.737 -3.981 7.527 1.00 92.44 88 ILE A O 1
ATOM 719 N N . VAL A 1 89 ? 2.755 -3.741 6.571 1.00 93.12 89 VAL A N 1
ATOM 720 C CA . VAL A 1 89 ? 3.444 -3.371 7.819 1.00 93.12 89 VAL A CA 1
ATOM 721 C C . VAL A 1 89 ? 2.834 -2.103 8.420 1.00 93.12 89 VAL A C 1
ATOM 723 O O . VAL A 1 89 ? 2.577 -2.051 9.622 1.00 93.12 89 VAL A O 1
ATOM 726 N N . HIS A 1 90 ? 2.539 -1.098 7.594 1.00 90.88 90 HIS A N 1
ATOM 727 C CA . HIS A 1 90 ? 1.896 0.140 8.030 1.00 90.88 90 HIS A CA 1
ATOM 728 C C . HIS A 1 90 ? 0.509 -0.113 8.642 1.00 90.88 90 HIS A C 1
ATOM 730 O O . HIS A 1 90 ? 0.204 0.406 9.717 1.00 90.88 90 HIS A O 1
ATOM 736 N N . ALA A 1 91 ? -0.301 -0.971 8.012 1.00 91.12 91 ALA A N 1
ATOM 737 C CA . ALA A 1 91 ? -1.597 -1.381 8.542 1.00 91.12 91 ALA A CA 1
ATOM 738 C C . ALA A 1 91 ? -1.452 -2.071 9.910 1.00 91.12 91 ALA A C 1
ATOM 740 O O . ALA A 1 91 ? -2.126 -1.693 10.867 1.00 91.12 91 ALA A O 1
ATOM 741 N N . VAL A 1 92 ? -0.520 -3.021 10.050 1.00 92.12 92 VAL A N 1
ATOM 742 C CA . VAL A 1 92 ? -0.253 -3.709 11.328 1.00 92.12 92 VAL A CA 1
ATOM 743 C C . VAL A 1 92 ? 0.152 -2.717 12.423 1.00 92.12 92 VAL A C 1
ATOM 745 O O . VAL A 1 92 ? -0.385 -2.768 13.531 1.00 92.12 92 VAL A O 1
ATOM 748 N N . LEU A 1 93 ? 1.040 -1.765 12.125 1.00 91.19 93 LEU A N 1
ATOM 749 C CA . LEU A 1 93 ? 1.477 -0.746 13.088 1.00 91.19 93 LEU A CA 1
ATOM 750 C C . LEU A 1 93 ? 0.332 0.154 13.576 1.00 91.19 93 LEU A C 1
ATOM 752 O O . LEU A 1 93 ? 0.330 0.560 14.744 1.00 91.19 93 LEU A O 1
ATOM 756 N N . PHE A 1 94 ? -0.660 0.424 12.721 1.00 87.06 94 PHE A N 1
ATOM 757 C CA . PHE A 1 94 ? -1.880 1.144 13.095 1.00 87.06 94 PHE A CA 1
ATOM 758 C C . PHE A 1 94 ? -2.694 0.374 14.143 1.00 87.06 94 PHE A C 1
ATOM 760 O O . PHE A 1 94 ? -3.193 0.965 15.105 1.00 87.06 94 PHE A O 1
ATOM 767 N N . PHE A 1 95 ? -2.787 -0.950 14.006 1.00 88.38 95 PHE A N 1
ATOM 768 C CA . PHE A 1 95 ? -3.512 -1.795 14.956 1.00 88.38 95 PHE A CA 1
ATOM 769 C C . PHE A 1 95 ? -2.742 -2.024 16.260 1.00 88.38 95 PHE A C 1
ATOM 771 O O . PHE A 1 95 ? -3.356 -2.012 17.330 1.00 88.38 95 PHE A O 1
ATOM 778 N N . VAL A 1 96 ? -1.411 -2.129 16.199 1.00 89.44 96 VAL A N 1
ATOM 779 C CA . VAL A 1 96 ? -0.528 -2.265 17.376 1.00 89.44 96 VAL A CA 1
ATOM 780 C C . VAL A 1 96 ? -0.317 -0.922 18.106 1.00 89.44 96 VAL A C 1
ATOM 782 O O . VAL A 1 96 ? 0.189 -0.895 19.225 1.00 89.44 96 VAL A O 1
ATOM 785 N N . ASN A 1 97 ? -0.783 0.196 17.532 1.00 83.50 97 ASN A N 1
ATOM 786 C CA . ASN A 1 97 ? -0.733 1.544 18.115 1.00 83.50 97 ASN A CA 1
ATOM 787 C C . ASN A 1 97 ? 0.698 2.026 18.406 1.00 83.50 97 ASN A C 1
ATOM 789 O O . ASN A 1 97 ? 1.015 2.496 19.499 1.00 83.50 97 ASN A O 1
ATOM 793 N N . LYS A 1 98 ? 1.575 1.893 17.407 1.00 85.31 98 LYS A N 1
ATOM 794 C CA . LYS A 1 98 ? 2.986 2.301 17.466 1.00 85.31 98 LYS A CA 1
ATOM 795 C C . LYS A 1 98 ? 3.222 3.534 16.575 1.00 85.31 98 LYS A C 1
ATOM 797 O O . LYS A 1 98 ? 3.776 3.399 15.48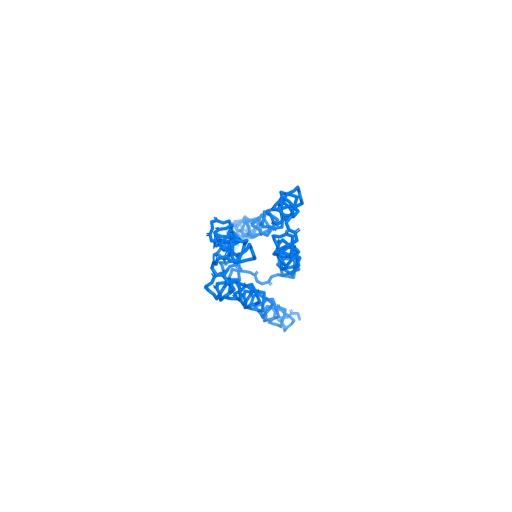4 1.00 85.31 98 LYS A O 1
ATOM 802 N N . PRO A 1 99 ? 2.819 4.747 17.011 1.00 79.56 99 PRO A N 1
ATOM 803 C CA . PRO A 1 99 ? 2.774 5.935 16.151 1.00 79.56 99 PRO A CA 1
ATOM 804 C C . PRO A 1 99 ? 4.146 6.381 15.632 1.00 79.56 99 PRO A C 1
ATOM 806 O O . PRO A 1 99 ? 4.243 6.863 14.509 1.00 79.56 99 PRO A O 1
ATOM 809 N N . GLN A 1 100 ? 5.216 6.159 16.401 1.00 84.25 100 GLN A N 1
ATOM 810 C CA . GLN A 1 100 ? 6.588 6.487 15.990 1.00 84.25 100 GLN A CA 1
ATOM 811 C C . GLN A 1 100 ? 6.995 5.756 14.699 1.00 84.25 100 GLN A C 1
ATOM 813 O O . GLN A 1 100 ? 7.628 6.332 13.819 1.00 84.25 100 GLN A O 1
ATOM 818 N N . PHE A 1 101 ? 6.564 4.502 14.543 1.00 89.12 101 PHE A N 1
ATOM 819 C CA . PHE A 1 101 ? 6.889 3.683 13.376 1.00 89.12 101 PHE A CA 1
ATOM 820 C C . PHE A 1 101 ? 5.963 3.954 12.178 1.00 89.12 101 PHE A C 1
ATOM 822 O O . PHE A 1 101 ? 6.321 3.624 11.044 1.00 89.12 101 PHE A O 1
ATOM 829 N N . LEU A 1 102 ? 4.802 4.590 12.392 1.00 87.44 102 LEU A N 1
ATOM 830 C CA . LEU A 1 102 ? 3.910 5.008 11.301 1.00 87.44 102 LEU A CA 1
ATOM 831 C C . LEU A 1 102 ? 4.565 6.074 10.421 1.00 87.44 102 LEU A C 1
ATOM 833 O O . LEU A 1 102 ? 4.436 6.024 9.202 1.00 87.44 102 LEU A O 1
ATOM 837 N N . PHE A 1 103 ? 5.322 6.995 11.020 1.00 87.25 103 PHE A N 1
ATOM 838 C CA . PHE A 1 103 ? 6.056 8.009 10.265 1.00 87.25 103 PHE A CA 1
ATOM 839 C C . PHE A 1 103 ? 7.174 7.395 9.411 1.00 87.25 103 PHE A C 1
ATOM 841 O O . PHE A 1 103 ? 7.311 7.719 8.233 1.00 87.25 103 PHE A O 1
ATOM 848 N N . VAL A 1 104 ? 7.927 6.445 9.973 1.00 89.69 104 VAL A N 1
ATOM 849 C CA . VAL A 1 104 ? 8.998 5.738 9.250 1.00 89.69 104 VAL A CA 1
ATOM 850 C C . VAL A 1 104 ? 8.432 4.969 8.058 1.00 89.69 104 VAL A C 1
ATOM 852 O O . VAL A 1 104 ? 8.911 5.107 6.936 1.00 89.69 104 VAL A O 1
ATOM 855 N N . THR A 1 105 ? 7.375 4.190 8.279 1.00 90.25 105 THR A N 1
ATOM 856 C CA . THR A 1 105 ? 6.732 3.424 7.201 1.00 90.25 105 THR A CA 1
ATOM 857 C C . THR A 1 105 ? 6.084 4.324 6.152 1.00 90.25 105 THR A C 1
ATOM 859 O O . THR A 1 105 ? 6.101 3.978 4.973 1.00 90.25 105 THR A O 1
ATOM 862 N N . PHE A 1 106 ? 5.595 5.505 6.534 1.00 87.06 106 PHE A N 1
ATOM 863 C CA . PHE A 1 106 ? 5.144 6.523 5.588 1.00 87.06 106 PHE A CA 1
ATOM 864 C C . PHE A 1 106 ? 6.281 7.036 4.689 1.00 87.06 106 PHE A C 1
ATOM 866 O O . PHE A 1 106 ? 6.110 7.084 3.469 1.00 87.06 106 PHE A O 1
ATOM 873 N N . ILE A 1 107 ? 7.449 7.366 5.254 1.00 89.50 107 ILE A N 1
ATOM 874 C CA . ILE A 1 107 ? 8.624 7.779 4.467 1.00 89.50 107 ILE A CA 1
ATOM 875 C C . ILE A 1 107 ? 9.042 6.663 3.509 1.00 89.50 107 ILE A C 1
ATOM 877 O O . ILE A 1 107 ? 9.237 6.917 2.324 1.00 89.50 107 ILE A O 1
ATOM 881 N N . VAL A 1 108 ? 9.130 5.424 3.999 1.00 90.75 108 VAL A N 1
ATOM 882 C CA . VAL A 1 108 ? 9.534 4.263 3.191 1.00 90.75 108 VAL A CA 1
ATOM 883 C C . VAL A 1 108 ? 8.571 4.034 2.023 1.00 90.75 108 VAL A C 1
ATOM 885 O O . VAL A 1 108 ? 9.010 3.887 0.884 1.00 90.75 108 VAL A O 1
ATOM 888 N N . LYS A 1 109 ? 7.256 4.071 2.273 1.00 88.06 109 LYS A N 1
ATOM 889 C CA . LYS A 1 109 ? 6.240 3.986 1.213 1.00 88.06 109 LYS A CA 1
ATOM 890 C C . LYS A 1 109 ? 6.421 5.105 0.190 1.00 88.06 109 LYS A C 1
ATOM 892 O O . LYS A 1 109 ? 6.510 4.820 -1.000 1.00 88.06 109 LYS A O 1
ATOM 897 N N . SER A 1 110 ? 6.528 6.349 0.658 1.00 86.12 110 SER A N 1
ATOM 898 C CA . SER A 1 110 ? 6.694 7.539 -0.190 1.00 86.12 110 SER A CA 1
ATOM 899 C C . SER A 1 110 ? 7.965 7.475 -1.037 1.00 86.12 110 SER A C 1
ATOM 901 O O . SER A 1 110 ? 7.957 7.882 -2.195 1.00 86.12 110 SER A O 1
ATOM 903 N N . PHE A 1 111 ? 9.045 6.911 -0.498 1.00 89.19 111 PHE A N 1
ATOM 904 C CA . PHE A 1 111 ? 10.287 6.686 -1.225 1.00 89.19 111 PHE A CA 1
ATOM 905 C C . PHE A 1 111 ? 10.107 5.681 -2.370 1.00 89.19 111 PHE A C 1
ATOM 907 O O . PHE A 1 111 ? 10.510 5.967 -3.496 1.00 89.19 111 PHE A O 1
ATOM 914 N N . PHE A 1 112 ? 9.433 4.548 -2.139 1.00 85.88 112 PHE A N 1
ATOM 915 C CA . PHE A 1 112 ? 9.130 3.601 -3.221 1.00 85.88 112 PHE A CA 1
ATOM 916 C C . PHE A 1 112 ? 8.236 4.219 -4.295 1.00 85.88 112 PHE A C 1
ATOM 918 O O . PHE A 1 112 ? 8.490 4.032 -5.484 1.00 85.88 112 PHE A O 1
ATOM 925 N N . VAL A 1 113 ? 7.235 5.007 -3.891 1.00 80.19 113 VAL A N 1
ATOM 926 C CA . VAL A 1 113 ? 6.398 5.768 -4.826 1.00 80.19 113 VAL A CA 1
ATOM 927 C C . VAL A 1 113 ? 7.243 6.687 -5.698 1.00 80.19 113 VAL A C 1
ATOM 929 O O . VAL A 1 113 ? 7.124 6.684 -6.922 1.00 80.19 113 VAL A O 1
ATOM 932 N N . PHE A 1 114 ? 8.110 7.464 -5.057 1.00 84.38 114 PHE A N 1
ATOM 933 C CA . PHE A 1 114 ? 8.980 8.413 -5.723 1.00 84.38 114 PHE A CA 1
ATOM 934 C C . PHE A 1 114 ? 9.901 7.720 -6.731 1.00 84.38 114 PHE A C 1
ATOM 936 O O . PHE A 1 114 ? 10.003 8.175 -7.868 1.00 84.38 114 PHE A O 1
ATOM 943 N N . LEU A 1 115 ? 10.503 6.585 -6.362 1.00 84.25 115 LEU A N 1
ATOM 944 C CA . LEU A 1 115 ? 11.326 5.788 -7.273 1.00 84.25 115 LEU A CA 1
ATOM 945 C C . LEU A 1 115 ? 10.530 5.281 -8.481 1.00 84.25 115 LEU A C 1
ATOM 947 O O . LEU A 1 115 ? 11.022 5.357 -9.609 1.00 84.25 115 LEU A O 1
ATOM 951 N N . VAL A 1 116 ? 9.298 4.803 -8.272 1.00 78.81 116 VAL A N 1
ATOM 952 C CA . VAL A 1 116 ? 8.419 4.357 -9.365 1.00 78.81 116 VAL A CA 1
ATOM 953 C C . VAL A 1 116 ? 8.130 5.513 -10.320 1.00 78.81 116 VAL A C 1
ATOM 955 O O . VAL A 1 116 ? 8.326 5.367 -11.524 1.00 78.81 116 VAL A O 1
ATOM 958 N N . ILE A 1 117 ? 7.737 6.677 -9.796 1.00 78.06 117 ILE A N 1
ATOM 959 C CA . ILE A 1 117 ? 7.443 7.868 -10.604 1.00 78.06 117 ILE A CA 1
ATOM 960 C C . ILE A 1 117 ? 8.686 8.331 -11.368 1.00 78.06 117 ILE A C 1
ATOM 962 O O . ILE A 1 117 ? 8.610 8.536 -12.578 1.00 78.06 117 ILE A O 1
ATOM 966 N N . MET A 1 118 ? 9.833 8.451 -10.695 1.00 80.69 118 MET A N 1
ATOM 967 C CA . MET A 1 118 ? 11.087 8.862 -11.329 1.00 80.69 118 MET A CA 1
ATOM 968 C C . MET A 1 118 ? 11.482 7.919 -12.460 1.00 80.69 118 MET A C 1
ATOM 970 O O . MET A 1 118 ? 11.810 8.386 -13.546 1.00 80.69 118 MET A O 1
ATOM 974 N N . THR A 1 119 ? 11.371 6.606 -12.256 1.00 76.81 119 THR A N 1
ATOM 975 C CA . THR A 1 119 ? 11.687 5.624 -13.305 1.00 76.81 119 THR A CA 1
ATOM 976 C C . THR A 1 119 ? 10.792 5.811 -14.531 1.00 76.81 119 THR A C 1
ATOM 978 O O . THR A 1 119 ? 11.276 5.832 -15.659 1.00 76.81 119 THR A O 1
ATOM 981 N N . LEU A 1 120 ? 9.487 6.006 -14.322 1.00 73.94 120 LEU A N 1
ATOM 982 C CA . LEU A 1 120 ? 8.528 6.187 -15.415 1.00 73.94 120 LEU A CA 1
ATOM 983 C C . LEU A 1 120 ? 8.756 7.486 -16.189 1.00 73.94 120 LEU A C 1
ATOM 985 O O . LEU A 1 120 ? 8.634 7.499 -17.416 1.00 73.94 120 LEU A O 1
ATOM 989 N N . LEU A 1 121 ? 9.063 8.571 -15.474 1.00 74.69 121 LEU A N 1
ATOM 990 C CA . LEU A 1 121 ? 9.328 9.871 -16.076 1.00 74.69 121 LEU A CA 1
ATOM 991 C C . LEU A 1 121 ? 10.642 9.852 -16.854 1.00 74.69 121 LEU A C 1
ATOM 993 O O . LEU A 1 121 ? 10.634 10.226 -18.023 1.00 74.69 121 LEU A O 1
ATOM 997 N N . VAL A 1 122 ? 11.734 9.373 -16.247 1.00 75.31 122 VAL A N 1
ATOM 998 C CA . VAL A 1 122 ? 13.062 9.308 -16.879 1.00 75.31 122 VAL A CA 1
ATOM 999 C C . VAL A 1 122 ? 13.022 8.459 -18.143 1.00 75.31 122 VAL A C 1
ATOM 1001 O O . VAL A 1 122 ? 13.506 8.907 -19.173 1.00 75.31 122 VAL A O 1
ATOM 1004 N N . ASP A 1 123 ? 12.387 7.288 -18.113 1.00 64.81 123 ASP A N 1
ATOM 1005 C CA . ASP A 1 123 ? 12.320 6.409 -19.284 1.00 64.81 123 ASP A CA 1
ATOM 1006 C C . ASP A 1 123 ? 11.595 7.052 -20.470 1.00 64.81 123 ASP A C 1
ATOM 1008 O O . ASP A 1 123 ? 12.104 7.051 -21.590 1.00 64.81 123 ASP A O 1
ATOM 1012 N N . LYS A 1 124 ? 10.417 7.643 -20.233 1.00 64.75 124 LYS A N 1
ATOM 1013 C CA . LYS A 1 124 ? 9.653 8.347 -21.276 1.00 64.75 124 LYS A CA 1
ATOM 1014 C C . LYS A 1 124 ? 10.432 9.540 -21.824 1.00 64.75 124 LYS A C 1
ATOM 1016 O O . LYS A 1 124 ? 10.342 9.832 -23.015 1.00 64.75 124 LYS A O 1
ATOM 1021 N N . TRP A 1 125 ? 11.190 10.216 -20.963 1.00 59.03 125 TRP A N 1
ATOM 1022 C CA . TRP A 1 125 ? 12.055 11.326 -21.343 1.00 59.03 125 TRP A CA 1
ATOM 1023 C C . TRP A 1 125 ? 13.230 10.838 -22.202 1.00 59.03 125 TRP A C 1
ATOM 1025 O O . TRP A 1 125 ? 13.456 11.371 -23.285 1.00 59.03 125 TRP A O 1
ATOM 1035 N N . CYS A 1 126 ? 13.923 9.775 -21.790 1.00 61.09 126 CYS A N 1
ATOM 1036 C CA . CYS A 1 126 ? 15.030 9.171 -22.529 1.00 61.09 126 CYS A CA 1
ATOM 1037 C C . CYS A 1 126 ? 14.593 8.626 -23.894 1.00 61.09 126 CYS A C 1
ATOM 1039 O O . CYS A 1 126 ? 15.249 8.927 -24.890 1.00 61.09 126 CYS A O 1
ATOM 1041 N N . ASP A 1 127 ? 13.470 7.905 -23.971 1.00 61.31 127 ASP A N 1
ATOM 1042 C CA . ASP A 1 127 ? 12.909 7.437 -25.245 1.00 61.31 127 ASP A CA 1
ATOM 1043 C C . ASP A 1 127 ? 12.547 8.622 -26.151 1.00 61.31 127 ASP A C 1
ATOM 1045 O O . ASP A 1 127 ? 12.892 8.633 -27.332 1.00 61.31 127 ASP A O 1
ATOM 1049 N N . TYR A 1 128 ? 11.913 9.667 -25.610 1.00 57.41 128 TYR A N 1
ATOM 1050 C CA . TYR A 1 128 ? 11.581 10.866 -26.381 1.00 57.41 128 TYR A CA 1
ATOM 1051 C C . TYR A 1 128 ? 12.825 11.562 -26.963 1.00 57.41 128 TYR A C 1
ATOM 1053 O O . TYR A 1 128 ? 12.824 11.935 -28.140 1.00 57.41 128 TYR A O 1
ATOM 1061 N N . PHE A 1 129 ? 13.903 11.705 -26.184 1.00 58.56 129 PHE A N 1
ATOM 1062 C CA . PHE A 1 129 ? 15.151 12.318 -26.654 1.00 58.56 129 PHE A CA 1
ATOM 1063 C C . PHE A 1 129 ? 15.924 11.430 -27.639 1.00 58.56 129 PHE A C 1
ATOM 1065 O O . PHE A 1 129 ? 16.409 11.940 -28.651 1.00 58.56 129 PHE A O 1
ATOM 1072 N N . LEU A 1 130 ? 15.976 10.114 -27.414 1.00 56.47 130 LEU A N 1
ATOM 1073 C CA . LEU A 1 130 ? 16.593 9.159 -28.343 1.00 56.47 130 LEU A CA 1
ATOM 1074 C C . LEU A 1 130 ? 15.864 9.131 -29.696 1.00 56.47 130 LEU A C 1
ATOM 1076 O O . LEU A 1 130 ? 16.507 9.166 -30.745 1.00 56.47 130 LEU A O 1
ATOM 1080 N N . TYR A 1 131 ? 14.527 9.156 -29.701 1.00 54.34 131 TYR A N 1
ATOM 1081 C CA . TYR A 1 131 ? 13.746 9.206 -30.942 1.00 54.34 131 TYR A CA 1
ATOM 1082 C C . TYR A 1 131 ? 13.821 10.564 -31.655 1.00 54.34 131 TYR A C 1
ATOM 1084 O O . TYR A 1 131 ? 13.741 10.603 -32.884 1.00 54.34 131 TYR A O 1
ATOM 1092 N N . ARG A 1 132 ? 14.017 11.677 -30.934 1.00 52.66 132 ARG A N 1
ATOM 1093 C CA . ARG A 1 132 ? 14.300 12.984 -31.557 1.00 52.66 132 ARG A CA 1
ATOM 1094 C C . ARG A 1 132 ? 15.689 13.041 -32.193 1.00 52.66 132 ARG A C 1
ATOM 1096 O O . ARG A 1 132 ? 15.811 13.591 -33.281 1.00 52.66 132 ARG A O 1
ATOM 1103 N N . GLY A 1 133 ? 16.704 12.447 -31.563 1.00 51.28 133 GLY A N 1
ATOM 1104 C CA . GLY A 1 133 ? 18.042 12.323 -32.151 1.00 51.28 133 GLY A CA 1
ATOM 1105 C C . GLY A 1 133 ? 18.053 11.457 -33.415 1.00 51.28 133 GLY A C 1
ATOM 1106 O O . GLY A 1 133 ? 18.724 11.791 -34.386 1.00 51.28 133 GLY A O 1
ATOM 1107 N N . ASN A 1 134 ? 17.243 10.393 -33.443 1.00 50.47 134 ASN A N 1
ATOM 1108 C CA . ASN A 1 134 ? 17.183 9.467 -34.576 1.00 50.47 134 ASN A CA 1
ATOM 1109 C C . ASN A 1 134 ? 16.368 9.996 -35.777 1.00 50.47 134 ASN A C 1
ATOM 1111 O O . ASN A 1 134 ? 16.629 9.618 -36.915 1.00 50.47 134 ASN A O 1
ATOM 1115 N N . LYS A 1 135 ? 15.415 10.920 -35.573 1.00 47.88 135 LYS A N 1
ATOM 1116 C CA . LYS A 1 135 ? 14.705 11.575 -36.694 1.00 47.88 135 LYS A CA 1
ATOM 1117 C C . LYS A 1 135 ? 15.557 12.589 -37.465 1.00 47.88 135 LYS A C 1
ATOM 1119 O O . LYS A 1 135 ? 15.170 12.957 -38.567 1.00 47.88 135 LYS A O 1
ATOM 1124 N N . ASN A 1 136 ? 16.721 12.974 -36.939 1.00 46.84 136 ASN A N 1
ATOM 1125 C CA . ASN A 1 136 ? 17.679 13.831 -37.642 1.00 46.84 136 ASN A CA 1
ATOM 1126 C C . ASN A 1 136 ? 18.814 13.046 -38.333 1.00 46.84 136 ASN A C 1
ATOM 1128 O O . ASN A 1 136 ? 19.674 13.661 -38.952 1.00 46.84 136 ASN A O 1
ATOM 1132 N N . PHE A 1 137 ? 18.801 11.708 -38.281 1.00 46.03 137 PHE A N 1
ATOM 1133 C CA . PHE A 1 137 ? 19.715 10.832 -39.038 1.00 46.03 137 PHE A CA 1
ATOM 1134 C C . PHE A 1 137 ? 18.980 9.953 -40.068 1.00 46.03 137 PHE A C 1
ATOM 1136 O O . PHE A 1 137 ? 19.509 8.949 -40.532 1.00 46.03 137 PHE A O 1
ATOM 1143 N N . GLY A 1 138 ? 17.754 10.340 -40.437 1.00 47.12 138 GLY A N 1
ATOM 1144 C CA . GLY A 1 138 ? 16.918 9.644 -41.423 1.00 47.12 138 GLY A CA 1
ATOM 1145 C C . GLY A 1 138 ? 16.459 10.508 -42.598 1.00 47.12 138 GLY A C 1
ATOM 1146 O O . GLY A 1 138 ? 15.506 10.135 -43.272 1.00 47.12 138 GLY A O 1
ATOM 1147 N N . SER A 1 139 ? 17.094 11.659 -42.837 1.00 44.47 139 SER A N 1
ATOM 1148 C CA . SER A 1 139 ? 16.893 12.459 -44.055 1.00 44.47 139 SER A CA 1
ATOM 1149 C C . SER A 1 139 ? 18.219 12.876 -44.693 1.00 44.47 139 SER A C 1
ATOM 1151 O O . SER A 1 139 ? 18.377 14.015 -45.127 1.00 44.47 139 SER A O 1
ATOM 1153 N N . VAL A 1 140 ? 19.184 11.957 -44.739 1.00 43.66 140 VAL A N 1
ATOM 1154 C CA . VAL A 1 140 ? 20.103 11.946 -45.878 1.00 43.66 140 VAL A CA 1
ATOM 1155 C C . VAL A 1 140 ? 19.521 10.945 -46.863 1.00 43.66 140 VAL A C 1
ATOM 1157 O O . VAL A 1 140 ? 19.543 9.737 -46.648 1.00 43.66 140 VAL A O 1
ATOM 1160 N N . ASP A 1 141 ? 18.871 11.537 -47.854 1.00 41.06 141 ASP A N 1
ATOM 1161 C CA . ASP A 1 141 ? 18.329 10.956 -49.068 1.00 41.06 141 ASP A CA 1
ATOM 1162 C C . ASP A 1 141 ? 19.211 9.872 -49.715 1.00 41.06 141 ASP A C 1
ATOM 1164 O O . ASP A 1 141 ? 20.421 10.054 -49.815 1.00 41.06 141 ASP A O 1
ATOM 1168 N N . LYS A 1 142 ? 18.523 8.874 -50.294 1.00 37.91 142 LYS A N 1
ATOM 1169 C CA . LYS A 1 142 ? 18.894 8.060 -51.474 1.00 37.91 142 LYS A CA 1
ATOM 1170 C C . LYS A 1 142 ? 20.048 7.060 -51.366 1.00 37.91 142 LYS A C 1
ATOM 1172 O O . LYS A 1 142 ? 21.216 7.458 -51.199 1.00 37.91 142 LYS A O 1
#

Foldseek 3Di:
DVVVQVVLLVVLLVLLVVLVVVLVVLLVVLVVLLVVVVPDPQNVLSVVLNVCCVVQVVVLNVVVVVLSVQDRDPVLSVLSVVLSVLSVVLSVCSNVVPVVVNVVSSVVNVVSSVVSNCVSVVVVVVVVVVVVVVVVVPPPDD

pLDDT: mean 76.49, std 15.43, range [37.91, 94.88]

Radius of gyration: 20.01 Å; chains: 1; bounding box: 39×27×72 Å

Sequence (142 aa):
PIEKKGDDATAAKRAIIVVTFFMFLIYVAAVVLAYVKKEAEIGKRAKRFMNDVAYRDLFFFMFVSIAHIAVPKAFPTIMIWFYLIAYIVHAVLFFVNKPQFLFVTFIVKSFFVFLVIMTLLVDKWCDYFLYRGNKNFGSVDK